Protein AF-A0A0D0DDD6-F1 (afdb_monomer_lite)

Radius of gyration: 14.94 Å; chains: 1; bounding box: 38×24×36 Å

Secondary structure (DSSP, 8-state):
---TT--TTS-SHHHHHHHHHHHHHHHHHHHHSGGGTTTHHHHHHHHHHHHHHHHHHHTSTHHHHHHHHHHT-

Organism: NCBI:txid930991

pLDDT: mean 77.06, std 16.71, range [4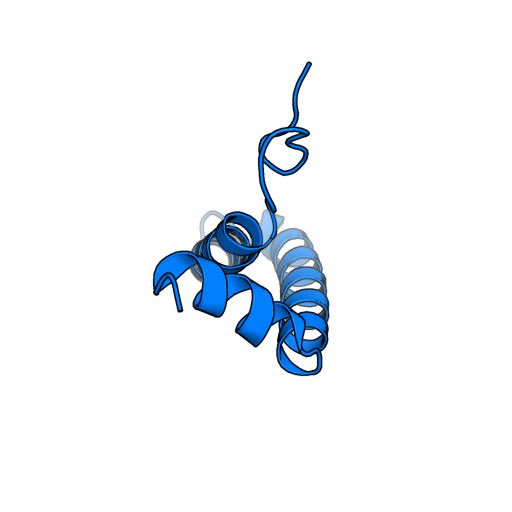5.25, 94.88]

Sequence (73 aa):
AQSSFSSESGPTVWRVIPTLELLQDHWETLAKMKEFQRLKPAIEKGLHKLRKYLTLIDQSNVYFIALGKIFNI

Foldseek 3Di:
DDDCQDDPPDHSLLVVLVVLVVLLVVLVVLLPDPVCVVVNVVSVVVNVVSVVVNVVCVVDCSVVVSVCVVVVD

Structure (mmCIF, N/CA/C/O backbone):
data_AF-A0A0D0DDD6-F1
#
_entry.id   AF-A0A0D0DDD6-F1
#
loop_
_atom_site.group_PDB
_atom_site.id
_atom_site.type_symbol
_atom_site.label_atom_id
_atom_site.label_alt_id
_atom_site.label_comp_id
_atom_site.label_asym_id
_atom_site.label_entity_id
_atom_site.label_seq_id
_atom_site.pdbx_PDB_ins_code
_atom_site.Cartn_x
_atom_site.Cartn_y
_atom_site.Cartn_z
_atom_site.occupancy
_atom_site.B_iso_or_equiv
_atom_site.auth_seq_id
_atom_site.auth_comp_id
_atom_site.auth_asym_id
_atom_site.auth_atom_id
_atom_site.pdbx_PDB_model_num
ATOM 1 N N . ALA A 1 1 ? 24.312 1.983 8.951 1.00 45.50 1 ALA A N 1
ATOM 2 C CA . ALA A 1 1 ? 22.936 1.459 9.061 1.00 45.50 1 ALA A CA 1
ATOM 3 C C . ALA A 1 1 ? 22.372 1.342 7.653 1.00 45.50 1 ALA A C 1
ATOM 5 O O . ALA A 1 1 ? 22.248 2.363 6.990 1.00 45.50 1 ALA A O 1
ATOM 6 N N . GLN A 1 2 ? 22.124 0.123 7.172 1.00 45.25 2 GLN A N 1
ATOM 7 C CA . GLN A 1 2 ? 21.581 -0.114 5.833 1.00 45.25 2 GLN A CA 1
ATOM 8 C C . GLN A 1 2 ? 20.053 -0.142 5.925 1.00 45.25 2 GLN A C 1
ATOM 10 O O . GLN A 1 2 ? 19.510 -0.945 6.682 1.00 45.25 2 GLN A O 1
ATOM 15 N N . SER A 1 3 ? 19.349 0.735 5.206 1.00 52.28 3 SER A N 1
ATOM 16 C CA . SER A 1 3 ? 17.893 0.612 5.073 1.00 52.28 3 SER A CA 1
ATOM 17 C C . SER A 1 3 ? 17.580 -0.551 4.131 1.00 52.28 3 SER A C 1
ATOM 19 O O . SER A 1 3 ? 18.289 -0.741 3.149 1.00 52.28 3 SER A O 1
ATOM 21 N N . SER A 1 4 ? 16.511 -1.313 4.374 1.00 56.28 4 SER A N 1
ATOM 22 C CA . SER A 1 4 ? 16.139 -2.477 3.543 1.00 56.28 4 SER A CA 1
ATOM 23 C C . SER A 1 4 ? 15.927 -2.161 2.051 1.00 56.28 4 SER A C 1
ATOM 25 O O . SER A 1 4 ? 15.849 -3.078 1.235 1.00 56.28 4 SER A O 1
ATOM 27 N N . PHE A 1 5 ? 15.837 -0.875 1.693 1.00 53.00 5 PHE A N 1
ATOM 28 C CA . PHE A 1 5 ? 15.632 -0.373 0.331 1.00 53.00 5 PHE A CA 1
ATOM 29 C C . PHE A 1 5 ? 16.867 0.280 -0.300 1.00 53.00 5 PHE A C 1
ATOM 31 O O . PHE A 1 5 ? 16.861 0.568 -1.496 1.00 53.00 5 PHE A O 1
ATOM 38 N N . SER A 1 6 ? 17.943 0.471 0.458 1.00 51.69 6 SER A N 1
ATOM 39 C CA . SER A 1 6 ? 19.250 0.814 -0.087 1.00 51.69 6 SER A CA 1
ATOM 40 C C . SER A 1 6 ? 20.082 -0.461 -0.048 1.00 51.69 6 SER A C 1
ATOM 42 O O . SER A 1 6 ? 20.204 -1.082 1.001 1.00 51.69 6 SER A O 1
ATOM 44 N N . SER A 1 7 ? 20.642 -0.914 -1.159 1.00 54.94 7 SER A N 1
ATOM 45 C CA . SER A 1 7 ? 21.641 -1.983 -1.169 1.00 54.94 7 SER A CA 1
ATOM 46 C C . SER A 1 7 ? 22.642 -1.650 -2.257 1.00 54.94 7 SER A C 1
ATOM 48 O O . SER A 1 7 ? 22.256 -1.438 -3.401 1.00 54.94 7 SER A O 1
ATOM 50 N N . GLU A 1 8 ? 23.922 -1.592 -1.902 1.00 56.16 8 GLU A N 1
ATOM 51 C CA . GLU A 1 8 ? 25.002 -1.379 -2.873 1.00 56.16 8 GLU A CA 1
ATOM 52 C C . GLU A 1 8 ? 25.260 -2.631 -3.733 1.00 56.16 8 GLU A C 1
ATOM 54 O O . GLU A 1 8 ? 25.894 -2.542 -4.779 1.00 56.16 8 GLU A O 1
ATOM 59 N N . SER A 1 9 ? 24.743 -3.802 -3.332 1.00 57.84 9 SER A N 1
ATOM 60 C CA . SER A 1 9 ? 25.076 -5.106 -3.924 1.00 57.84 9 SER A CA 1
ATOM 61 C C . SER A 1 9 ? 24.026 -5.679 -4.889 1.00 57.84 9 SER A C 1
ATOM 63 O O . SER A 1 9 ? 24.239 -6.739 -5.478 1.00 57.84 9 SER A O 1
ATOM 65 N N . GLY A 1 10 ? 22.902 -4.994 -5.116 1.00 54.06 10 GLY A N 1
ATOM 66 C CA . GLY A 1 10 ? 21.913 -5.406 -6.114 1.00 54.06 10 GLY A CA 1
ATOM 67 C C . GLY A 1 10 ? 20.747 -4.425 -6.237 1.00 54.06 10 GLY A C 1
ATOM 68 O O . GLY A 1 10 ? 20.493 -3.668 -5.306 1.00 54.06 10 GLY A O 1
ATOM 69 N N . PRO A 1 11 ? 20.006 -4.425 -7.364 1.00 55.44 11 PRO A N 1
ATOM 70 C CA . PRO A 1 11 ? 18.881 -3.521 -7.541 1.00 55.44 11 PRO A CA 1
ATOM 71 C C . PRO A 1 11 ? 17.847 -3.834 -6.462 1.00 55.44 11 PRO A C 1
ATOM 73 O O . PRO A 1 11 ? 17.320 -4.935 -6.416 1.00 55.44 11 PRO A O 1
ATOM 76 N N . THR A 1 12 ? 17.565 -2.896 -5.567 1.00 64.25 12 THR A N 1
ATOM 77 C CA . THR A 1 12 ? 16.587 -3.079 -4.479 1.00 64.25 12 THR A CA 1
ATOM 78 C C . THR A 1 12 ? 15.145 -2.941 -4.959 1.00 64.25 12 THR A C 1
ATOM 80 O O . THR A 1 12 ? 14.217 -3.367 -4.279 1.00 64.25 12 THR A O 1
ATOM 83 N N . VAL A 1 13 ? 14.961 -2.390 -6.159 1.00 63.19 13 VAL A N 1
ATOM 84 C CA . VAL A 1 13 ? 13.670 -2.100 -6.791 1.00 63.19 13 VAL A CA 1
ATOM 85 C C . VAL A 1 13 ? 12.743 -3.321 -6.843 1.00 63.19 13 VAL A C 1
ATOM 87 O O . VAL A 1 13 ? 11.566 -3.193 -6.519 1.00 63.19 13 VAL A O 1
ATOM 90 N N . TRP A 1 14 ? 13.255 -4.514 -7.168 1.00 65.25 14 TRP A N 1
ATOM 91 C CA . TRP A 1 14 ? 12.421 -5.724 -7.251 1.00 65.25 14 TRP A CA 1
ATOM 92 C C . TRP A 1 14 ? 11.858 -6.176 -5.899 1.00 65.25 14 TRP A C 1
ATOM 94 O O . TRP A 1 14 ? 10.843 -6.859 -5.864 1.00 65.25 14 TRP A O 1
ATOM 104 N N . ARG A 1 15 ? 12.481 -5.782 -4.778 1.00 67.38 15 ARG A N 1
ATOM 105 C CA . ARG A 1 15 ? 11.928 -6.005 -3.430 1.00 67.38 15 ARG A CA 1
ATOM 106 C C . ARG A 1 15 ? 10.984 -4.891 -3.005 1.00 67.38 15 ARG A C 1
ATOM 108 O O . ARG A 1 15 ? 10.081 -5.132 -2.209 1.00 67.38 15 ARG A O 1
ATOM 115 N N . VAL A 1 16 ? 11.196 -3.677 -3.511 1.00 76.19 16 VAL A N 1
ATOM 116 C CA . VAL A 1 16 ? 10.397 -2.500 -3.153 1.00 76.19 16 VAL A CA 1
ATOM 117 C C . VAL A 1 16 ? 8.952 -2.682 -3.604 1.00 76.19 16 VAL A C 1
ATOM 119 O O . VAL A 1 16 ? 8.060 -2.479 -2.790 1.00 76.19 16 VAL A O 1
ATOM 122 N N . ILE A 1 17 ? 8.718 -3.111 -4.849 1.00 79.44 17 ILE A N 1
ATOM 123 C CA . ILE A 1 17 ? 7.360 -3.200 -5.413 1.00 79.44 17 ILE A CA 1
ATOM 124 C C . ILE A 1 17 ? 6.465 -4.157 -4.602 1.00 79.44 17 ILE A C 1
ATOM 126 O O . ILE A 1 17 ? 5.477 -3.672 -4.047 1.0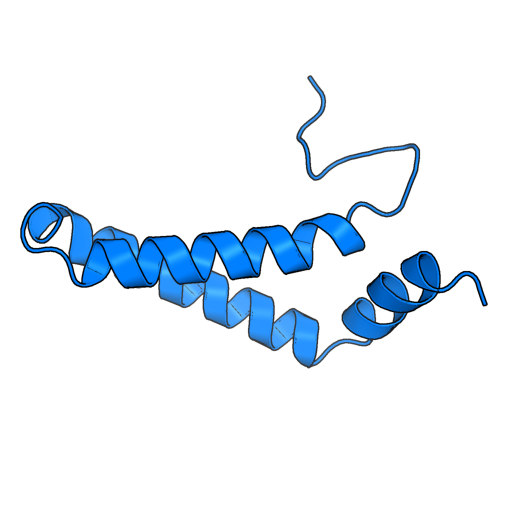0 79.44 17 ILE A O 1
ATOM 130 N N . PRO A 1 18 ? 6.835 -5.437 -4.381 1.00 81.88 18 PRO A N 1
ATOM 131 C CA . PRO A 1 18 ? 5.999 -6.348 -3.593 1.00 81.88 18 PRO A CA 1
ATOM 132 C C . PRO A 1 18 ? 5.827 -5.897 -2.138 1.00 81.88 18 PRO A C 1
ATOM 134 O O . PRO A 1 18 ? 4.796 -6.136 -1.515 1.00 81.88 18 PRO A O 1
ATOM 137 N N . THR A 1 19 ? 6.833 -5.218 -1.573 1.00 83.81 19 THR A N 1
ATOM 138 C CA . 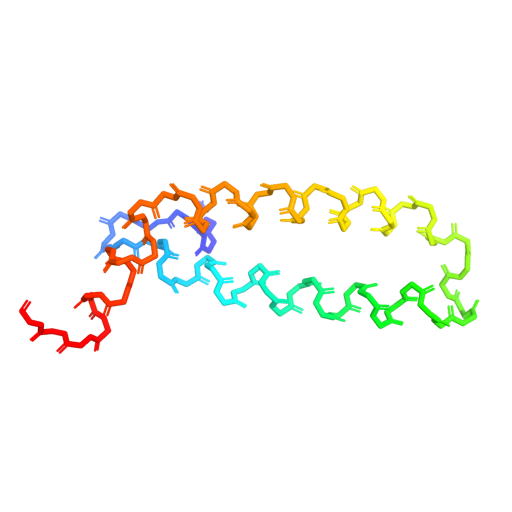THR A 1 19 ? 6.745 -4.692 -0.203 1.00 83.81 19 THR A CA 1
ATOM 139 C C . THR A 1 19 ? 5.743 -3.540 -0.108 1.00 83.81 19 THR A C 1
ATOM 141 O O . THR A 1 19 ? 5.018 -3.441 0.881 1.00 83.81 19 THR A O 1
ATOM 144 N N . LEU A 1 20 ? 5.692 -2.664 -1.117 1.00 85.81 20 LEU A N 1
ATOM 145 C CA . LEU A 1 20 ? 4.727 -1.566 -1.177 1.00 85.81 20 LEU A CA 1
ATOM 146 C C . LEU A 1 20 ? 3.299 -2.077 -1.403 1.00 85.81 20 LEU A C 1
ATOM 148 O O . LEU A 1 20 ? 2.384 -1.559 -0.766 1.00 85.81 20 LEU A O 1
ATOM 1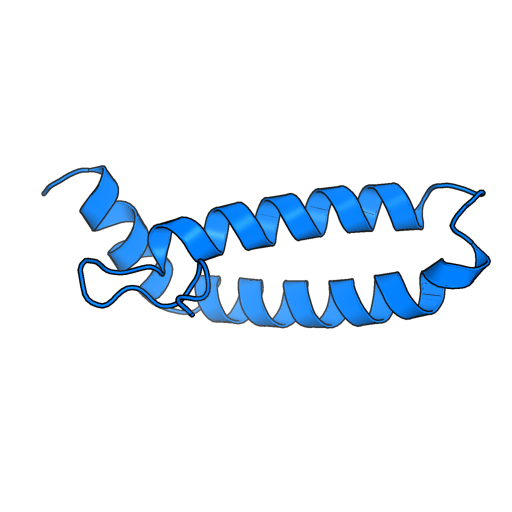52 N N . GLU A 1 21 ? 3.120 -3.098 -2.243 1.00 86.94 21 GLU A N 1
ATOM 153 C CA . GLU A 1 21 ? 1.828 -3.766 -2.464 1.00 86.94 21 GLU A CA 1
ATOM 154 C C . GLU A 1 21 ? 1.319 -4.422 -1.170 1.00 86.94 21 GLU A C 1
ATOM 156 O O . GLU A 1 21 ? 0.215 -4.125 -0.717 1.00 86.94 21 GLU A O 1
ATOM 161 N N . LEU A 1 22 ? 2.164 -5.201 -0.483 1.00 90.00 22 LEU A N 1
ATOM 162 C CA . LEU A 1 22 ? 1.811 -5.812 0.804 1.00 90.00 22 LEU A CA 1
ATOM 163 C C . LEU A 1 22 ? 1.468 -4.766 1.878 1.00 90.00 22 LEU A C 1
ATOM 165 O O . LEU A 1 22 ? 0.554 -4.953 2.684 1.00 90.00 22 LEU A O 1
ATOM 169 N N . LEU A 1 23 ? 2.207 -3.652 1.909 1.00 90.44 23 LEU A N 1
ATOM 170 C CA . LEU A 1 23 ? 1.932 -2.555 2.832 1.00 90.44 23 LEU A CA 1
ATOM 171 C C . LEU A 1 23 ? 0.581 -1.895 2.531 1.00 90.44 23 LEU A C 1
ATOM 173 O O . LEU A 1 23 ? -0.157 -1.583 3.468 1.00 90.44 23 LEU A O 1
ATOM 177 N N . GLN A 1 24 ? 0.257 -1.697 1.249 1.00 92.75 24 GLN A N 1
ATOM 178 C CA . GLN A 1 24 ? -1.039 -1.175 0.828 1.00 92.75 24 GLN A CA 1
ATOM 179 C C . GLN A 1 24 ? -2.170 -2.096 1.299 1.00 92.75 24 GLN A C 1
ATOM 181 O O . GLN A 1 24 ? -3.068 -1.614 1.989 1.00 92.75 24 GLN A O 1
ATOM 186 N N . ASP A 1 25 ? -2.099 -3.397 1.019 1.00 93.44 25 ASP A N 1
ATOM 187 C CA . ASP A 1 25 ? -3.137 -4.370 1.393 1.00 93.44 25 ASP A CA 1
ATOM 188 C C . ASP A 1 25 ? -3.397 -4.400 2.905 1.00 93.44 25 ASP A C 1
ATOM 190 O O . ASP A 1 25 ? -4.546 -4.364 3.371 1.00 93.44 25 ASP A O 1
ATOM 194 N N . HIS A 1 26 ? -2.326 -4.395 3.703 1.00 94.31 26 HIS A N 1
ATOM 195 C CA . HIS A 1 26 ? -2.455 -4.312 5.153 1.00 94.31 26 HIS A CA 1
ATOM 196 C C . HIS A 1 26 ? -3.117 -3.007 5.591 1.00 94.31 26 HIS A C 1
ATOM 198 O O . HIS A 1 26 ? -4.023 -3.028 6.422 1.00 94.31 26 HIS A O 1
ATOM 204 N N . TRP A 1 27 ? -2.715 -1.864 5.041 1.00 94.81 27 TRP A N 1
ATOM 205 C CA . TRP A 1 27 ? -3.268 -0.571 5.450 1.00 94.81 27 TRP A CA 1
ATOM 206 C C . TRP A 1 27 ? -4.723 -0.400 5.011 1.00 94.81 27 TRP A C 1
ATOM 208 O O . TRP A 1 27 ? -5.518 0.182 5.749 1.00 94.81 27 TRP A O 1
ATOM 218 N N . GLU A 1 28 ? -5.118 -0.966 3.872 1.00 94.25 28 GLU A N 1
ATOM 219 C CA . GLU A 1 28 ? -6.520 -1.033 3.453 1.00 94.25 28 GLU A CA 1
ATOM 220 C C . GLU A 1 28 ? -7.363 -1.891 4.398 1.00 94.25 28 GLU A C 1
ATOM 222 O O . GLU A 1 28 ? -8.521 -1.561 4.664 1.00 94.25 28 GLU A O 1
ATOM 227 N N . THR A 1 29 ? -6.785 -2.961 4.942 1.00 94.88 29 THR A N 1
ATOM 228 C CA . THR A 1 29 ? -7.431 -3.799 5.957 1.00 94.88 29 THR A CA 1
ATOM 229 C C . THR A 1 29 ? -7.586 -3.041 7.275 1.00 94.88 29 THR A C 1
ATOM 231 O O . THR A 1 29 ? -8.693 -2.962 7.813 1.00 94.88 29 THR A O 1
ATOM 234 N N . LEU A 1 30 ? -6.519 -2.389 7.748 1.00 92.19 30 LEU A N 1
ATOM 235 C CA . LEU A 1 30 ? -6.541 -1.579 8.970 1.00 92.19 30 LEU A CA 1
ATOM 236 C C . LEU A 1 30 ? -7.553 -0.428 8.873 1.00 92.19 30 LEU A C 1
ATOM 238 O O . LEU A 1 30 ? -8.292 -0.178 9.818 1.00 92.19 30 LEU A O 1
ATOM 242 N N . ALA A 1 31 ? -7.666 0.235 7.719 1.00 92.38 31 ALA A N 1
ATOM 243 C CA . ALA A 1 31 ? -8.626 1.324 7.514 1.00 92.38 31 ALA A CA 1
ATOM 244 C C . ALA A 1 31 ? -10.104 0.891 7.634 1.00 92.38 31 ALA A C 1
ATOM 246 O O . ALA A 1 31 ? -10.973 1.735 7.878 1.00 92.38 31 ALA A O 1
ATOM 247 N N . LYS A 1 32 ? -10.402 -0.404 7.450 1.00 92.75 32 LYS A N 1
ATOM 248 C CA . LYS A 1 32 ? -11.756 -0.983 7.553 1.00 92.75 32 LYS A CA 1
ATOM 249 C C . LYS A 1 32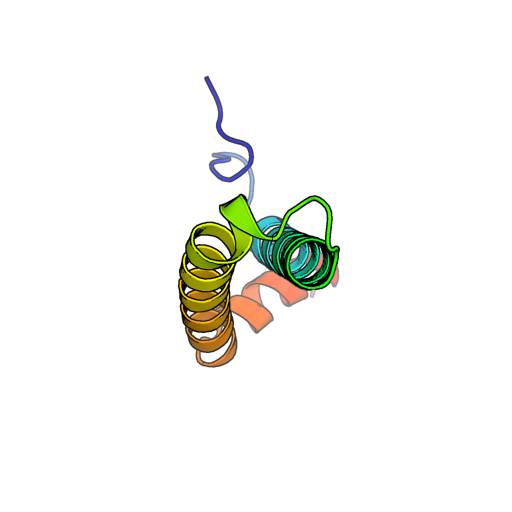 ? -12.105 -1.424 8.978 1.00 92.75 32 LYS A C 1
ATOM 251 O O . LYS A 1 32 ? -13.282 -1.571 9.303 1.00 92.75 32 LYS A O 1
ATOM 256 N N . MET A 1 33 ? -11.106 -1.634 9.828 1.00 93.81 33 MET A N 1
ATOM 257 C CA . MET A 1 33 ? -11.286 -2.099 11.200 1.00 93.81 33 MET A CA 1
ATOM 258 C C . MET A 1 33 ? -11.723 -0.950 12.118 1.00 93.81 33 MET A C 1
ATOM 260 O O . MET A 1 33 ? -11.126 0.128 12.140 1.00 93.81 33 MET A O 1
ATOM 264 N N . LYS A 1 34 ? -12.765 -1.189 12.927 1.00 92.62 34 LYS A N 1
ATOM 265 C CA . LYS A 1 34 ? -13.311 -0.180 13.854 1.00 92.62 34 LYS A CA 1
ATOM 266 C C . LYS A 1 34 ? -12.287 0.287 14.895 1.00 92.62 34 LYS A C 1
ATOM 268 O O . LYS A 1 34 ? -12.303 1.454 15.276 1.00 92.62 34 LYS A O 1
ATOM 273 N N . GLU A 1 35 ? -11.380 -0.591 15.319 1.00 94.06 35 GLU A N 1
ATOM 274 C CA . GLU A 1 35 ? -10.335 -0.278 16.306 1.00 94.06 35 GLU A CA 1
ATOM 275 C C . GLU A 1 35 ? -9.362 0.815 15.821 1.00 94.06 35 GLU A C 1
ATOM 277 O O . GLU A 1 35 ? -8.864 1.610 16.617 1.00 94.06 35 GLU A O 1
ATOM 282 N N . PHE A 1 36 ? -9.176 0.935 14.502 1.00 91.25 36 PHE A N 1
ATOM 283 C CA . PHE A 1 36 ? -8.298 1.922 13.878 1.00 91.25 36 PHE A CA 1
ATOM 284 C C . PHE A 1 36 ? -9.047 3.156 13.361 1.00 91.25 36 PHE A C 1
ATOM 286 O O . PHE A 1 36 ? -8.447 4.000 12.697 1.00 91.25 36 PHE A O 1
ATOM 293 N N . GLN A 1 37 ? -10.331 3.342 13.695 1.00 91.81 37 GLN A N 1
ATOM 294 C CA . GLN A 1 37 ? -11.137 4.466 13.197 1.00 91.81 37 GLN A CA 1
ATOM 295 C C . GLN A 1 37 ? -10.509 5.841 13.492 1.00 91.81 37 GLN A C 1
ATOM 297 O O . GLN A 1 37 ? -10.606 6.750 12.670 1.00 91.81 37 GLN A O 1
ATOM 302 N N . ARG A 1 38 ? -9.818 5.996 14.631 1.00 93.44 38 ARG A N 1
ATOM 303 C CA . ARG A 1 38 ? -9.090 7.237 14.969 1.00 93.44 38 ARG A CA 1
ATOM 304 C C . ARG A 1 38 ? -7.863 7.470 14.085 1.00 93.44 38 ARG A C 1
ATOM 306 O O . ARG A 1 38 ? -7.519 8.615 13.814 1.00 93.44 38 ARG A O 1
ATOM 313 N N . LEU A 1 39 ? -7.213 6.396 13.636 1.00 92.06 39 LEU A N 1
ATOM 314 C CA . LEU A 1 39 ? -6.045 6.443 12.753 1.00 92.06 39 LEU A CA 1
ATOM 315 C C . LEU A 1 39 ? -6.426 6.428 11.270 1.00 92.06 39 LEU A C 1
ATOM 317 O O . LEU A 1 39 ? -5.590 6.767 10.435 1.00 92.06 39 LEU A O 1
ATOM 321 N N . LYS A 1 40 ? -7.681 6.109 10.935 1.00 92.50 40 LYS A N 1
ATOM 322 C CA . LYS A 1 40 ? -8.192 6.039 9.562 1.00 92.50 40 LYS A CA 1
ATOM 323 C C . LYS A 1 40 ? -7.788 7.241 8.691 1.00 92.50 40 LYS A C 1
ATOM 325 O O . LYS A 1 40 ? -7.251 6.990 7.617 1.00 92.50 40 LYS A O 1
ATOM 330 N N . PRO A 1 41 ? -7.895 8.513 9.131 1.00 93.88 41 PRO A N 1
ATOM 331 C CA . PRO A 1 41 ? -7.473 9.645 8.300 1.00 93.88 41 PRO A CA 1
ATOM 332 C C . PRO A 1 41 ? -5.969 9.650 7.978 1.00 93.88 41 PRO A C 1
ATOM 334 O O . PRO A 1 41 ? -5.554 10.100 6.911 1.00 93.88 41 PRO A O 1
ATOM 337 N N . ALA A 1 42 ? -5.130 9.170 8.900 1.00 94.00 42 ALA A N 1
ATOM 338 C CA . ALA A 1 42 ? -3.691 9.053 8.681 1.00 94.00 42 ALA A CA 1
ATOM 339 C C . ALA A 1 42 ? -3.365 7.877 7.748 1.00 94.00 42 ALA A C 1
ATOM 341 O O . ALA A 1 42 ? -2.555 8.031 6.832 1.00 94.00 42 ALA A O 1
ATOM 342 N N . ILE A 1 43 ? -4.044 6.741 7.937 1.00 92.50 43 ILE A N 1
ATOM 343 C CA . ILE A 1 43 ? -3.919 5.554 7.083 1.00 92.50 43 ILE A CA 1
ATOM 344 C C . ILE A 1 43 ? -4.331 5.895 5.644 1.00 92.50 43 ILE A C 1
ATOM 346 O O . ILE A 1 43 ? -3.585 5.608 4.713 1.00 92.50 43 ILE A O 1
ATOM 350 N N . GLU A 1 44 ? -5.449 6.596 5.446 1.00 94.56 44 GLU A N 1
ATOM 351 C CA . GLU A 1 44 ? -5.929 7.025 4.124 1.00 94.56 44 GLU A CA 1
ATOM 352 C C . GLU 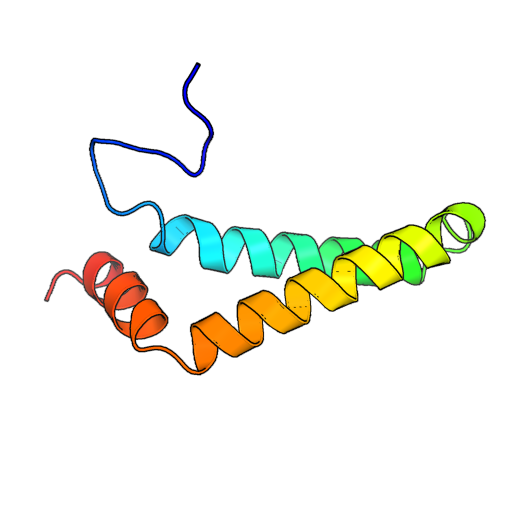A 1 44 ? -4.953 7.976 3.418 1.00 94.56 44 GLU A C 1
ATOM 354 O O . GLU A 1 44 ? -4.689 7.817 2.225 1.00 94.56 44 GLU A O 1
ATOM 359 N N . LYS A 1 45 ? -4.346 8.927 4.143 1.00 94.75 45 LYS A N 1
ATOM 360 C CA . LYS A 1 45 ? -3.277 9.784 3.591 1.00 94.75 45 LYS A CA 1
ATOM 361 C C . LYS A 1 45 ? -2.059 8.968 3.158 1.00 94.75 45 LYS A C 1
ATOM 363 O O . LYS A 1 45 ? -1.445 9.268 2.134 1.00 94.75 45 LYS A O 1
ATOM 368 N N . GLY A 1 46 ? -1.713 7.948 3.935 1.00 92.88 46 GLY A N 1
ATOM 369 C CA . GLY A 1 46 ? -0.682 6.975 3.604 1.00 92.88 46 GLY A CA 1
ATOM 370 C C . GLY A 1 46 ? -0.980 6.199 2.329 1.00 92.88 46 GLY A C 1
ATOM 371 O O . GLY A 1 46 ? -0.180 6.211 1.395 1.00 92.88 46 GLY A O 1
ATOM 372 N N . LEU A 1 47 ? -2.169 5.602 2.265 1.00 94.56 47 LEU A N 1
ATOM 373 C CA . LEU A 1 47 ? -2.675 4.866 1.107 1.00 94.56 47 LEU A CA 1
ATOM 374 C C . LEU A 1 47 ? -2.705 5.731 -0.154 1.00 94.56 47 LEU A C 1
ATOM 376 O O . LEU A 1 47 ? -2.326 5.266 -1.223 1.00 94.56 47 LEU A O 1
ATOM 380 N N . HIS A 1 48 ? -3.083 7.007 -0.041 1.00 94.31 48 HIS A N 1
ATOM 381 C CA . HIS A 1 48 ? -3.041 7.934 -1.171 1.00 94.31 48 HIS A CA 1
ATOM 382 C C . HIS A 1 48 ? -1.619 8.094 -1.732 1.00 94.31 48 HIS A C 1
ATOM 384 O O . HIS A 1 48 ? -1.425 8.063 -2.948 1.00 94.31 48 HIS A O 1
ATOM 390 N N . LYS A 1 49 ? -0.608 8.213 -0.860 1.00 90.69 49 LYS A N 1
ATOM 391 C CA . LYS A 1 49 ? 0.795 8.261 -1.294 1.00 90.69 49 LYS A CA 1
ATOM 392 C C . LYS A 1 49 ? 1.238 6.938 -1.916 1.00 90.69 49 LYS A C 1
ATOM 394 O O . LYS A 1 49 ? 1.864 6.974 -2.969 1.00 90.69 49 LYS A O 1
ATOM 399 N N . LEU A 1 50 ? 0.908 5.803 -1.297 1.00 90.50 50 LEU A N 1
ATOM 400 C CA . LEU A 1 50 ? 1.268 4.476 -1.811 1.00 90.50 50 LEU A CA 1
ATOM 401 C C . LEU A 1 50 ? 0.709 4.251 -3.216 1.00 90.50 50 LEU A C 1
ATOM 403 O O . LEU A 1 50 ? 1.469 3.925 -4.121 1.00 90.50 50 LEU A O 1
ATOM 407 N N . ARG A 1 51 ? -0.577 4.552 -3.427 1.00 90.25 51 ARG A N 1
ATOM 408 C CA . ARG A 1 51 ? -1.224 4.468 -4.744 1.00 90.25 51 ARG A CA 1
ATOM 409 C C . ARG A 1 51 ? -0.536 5.351 -5.773 1.00 90.25 51 ARG A C 1
ATOM 411 O O . ARG A 1 51 ? -0.222 4.876 -6.853 1.00 90.25 51 ARG A O 1
ATOM 418 N N . LYS A 1 52 ? -0.223 6.605 -5.423 1.00 88.44 52 LYS A N 1
ATOM 419 C CA . LYS A 1 52 ? 0.523 7.504 -6.316 1.00 88.44 52 LYS A CA 1
ATOM 420 C C . LYS A 1 52 ? 1.862 6.894 -6.743 1.00 88.44 52 LYS A C 1
ATOM 422 O O . LYS A 1 52 ? 2.193 6.941 -7.922 1.00 88.44 52 LYS A O 1
ATOM 427 N N . TYR A 1 53 ? 2.633 6.344 -5.804 1.00 84.69 53 TYR A N 1
ATOM 428 C CA . TYR A 1 53 ? 3.929 5.742 -6.121 1.00 84.69 53 TYR A CA 1
ATOM 429 C C . TYR A 1 53 ? 3.795 4.467 -6.955 1.00 84.69 53 TYR A C 1
ATOM 431 O O . TYR A 1 53 ? 4.526 4.325 -7.927 1.00 84.69 53 TYR A O 1
ATOM 439 N N . LEU A 1 54 ? 2.848 3.585 -6.633 1.00 84.69 54 LEU A N 1
ATOM 440 C CA . LEU A 1 54 ? 2.603 2.369 -7.411 1.00 84.69 54 LEU A CA 1
ATOM 441 C C . LEU A 1 54 ? 2.131 2.691 -8.836 1.00 84.69 54 LEU A C 1
ATOM 443 O O . LEU A 1 54 ? 2.644 2.100 -9.778 1.00 84.69 54 LEU A O 1
ATOM 447 N N . THR A 1 55 ? 1.272 3.699 -9.027 1.00 86.94 55 THR A N 1
ATOM 448 C CA . THR A 1 55 ? 0.892 4.184 -10.367 1.00 86.94 55 THR A CA 1
ATOM 449 C C . THR A 1 55 ? 2.090 4.716 -11.155 1.00 86.94 55 THR A C 1
ATOM 451 O O . THR A 1 55 ? 2.208 4.438 -12.342 1.00 86.94 55 THR A O 1
ATOM 454 N N . LEU A 1 56 ? 3.002 5.463 -10.522 1.00 83.94 56 LEU A N 1
ATOM 455 C CA . LEU A 1 56 ? 4.214 5.945 -11.198 1.00 83.94 56 LEU A CA 1
ATOM 456 C C . LEU A 1 56 ? 5.156 4.800 -11.588 1.00 83.94 56 LEU A C 1
ATOM 458 O O . LEU A 1 56 ? 5.804 4.872 -12.629 1.00 83.94 56 LEU A O 1
ATOM 462 N N . ILE A 1 57 ? 5.240 3.760 -10.755 1.00 80.06 57 ILE A N 1
ATOM 463 C CA . ILE A 1 57 ? 6.035 2.565 -11.045 1.00 80.06 57 ILE A CA 1
ATOM 464 C C . ILE A 1 57 ? 5.427 1.805 -12.228 1.00 80.06 57 ILE A C 1
ATOM 466 O O . ILE A 1 57 ? 6.172 1.451 -13.137 1.00 80.06 57 ILE A O 1
ATOM 470 N N . ASP A 1 58 ? 4.108 1.611 -12.249 1.00 78.56 58 ASP A N 1
ATOM 471 C CA . ASP A 1 58 ? 3.374 0.951 -13.340 1.00 78.56 58 ASP A CA 1
ATOM 472 C C . ASP A 1 58 ? 3.511 1.702 -14.678 1.00 78.56 58 ASP A C 1
ATOM 474 O O . ASP A 1 58 ? 3.740 1.108 -15.727 1.00 78.56 58 ASP A O 1
ATOM 478 N N . GLN A 1 59 ? 3.496 3.037 -14.636 1.00 79.75 59 GLN A N 1
ATOM 479 C CA . GLN A 1 59 ? 3.740 3.897 -15.803 1.00 79.75 59 GLN A CA 1
ATOM 480 C C . GLN A 1 59 ? 5.200 3.909 -16.280 1.00 79.75 59 GLN A C 1
ATOM 482 O O . GLN A 1 59 ? 5.512 4.519 -17.305 1.00 79.75 59 GLN A O 1
ATOM 487 N N . SER A 1 60 ? 6.112 3.282 -15.540 1.00 75.62 60 SER A N 1
ATOM 488 C CA . SER A 1 60 ? 7.539 3.277 -15.839 1.00 75.62 60 SER A CA 1
ATOM 489 C C . SER A 1 60 ? 8.025 1.885 -16.238 1.00 75.62 60 SER A C 1
ATOM 491 O O . SER A 1 60 ? 7.507 0.864 -15.795 1.00 75.62 60 SER A O 1
ATOM 493 N N . ASN A 1 61 ? 9.132 1.820 -16.980 1.00 67.12 61 ASN A N 1
ATOM 494 C CA . ASN A 1 61 ? 9.766 0.539 -17.322 1.00 67.12 61 ASN A CA 1
ATOM 495 C C . ASN A 1 61 ? 10.411 -0.177 -16.113 1.00 67.12 61 ASN A C 1
ATOM 497 O O . ASN A 1 61 ? 11.039 -1.224 -16.260 1.00 67.12 61 ASN A O 1
ATOM 501 N N . VAL A 1 62 ? 10.285 0.385 -14.907 1.00 66.50 62 VAL A N 1
ATOM 502 C CA . VAL A 1 62 ? 10.875 -0.128 -13.667 1.00 66.50 62 VAL A CA 1
ATOM 503 C C . VAL A 1 62 ? 10.322 -1.511 -13.322 1.00 66.50 62 VAL A C 1
ATOM 505 O O . VAL A 1 62 ? 11.079 -2.356 -12.843 1.00 66.50 62 VAL A O 1
ATOM 508 N N . TYR A 1 63 ? 9.050 -1.779 -13.633 1.00 61.97 63 TYR A N 1
ATOM 509 C CA . TYR A 1 63 ? 8.439 -3.099 -13.445 1.00 61.97 63 TYR A CA 1
ATOM 510 C C . TYR A 1 63 ? 9.131 -4.175 -14.305 1.00 61.97 63 TYR A C 1
ATOM 512 O O . TYR A 1 63 ? 9.435 -5.265 -13.819 1.00 61.97 63 TYR A O 1
ATOM 520 N N . PHE A 1 64 ? 9.492 -3.846 -15.551 1.00 62.16 64 PHE A N 1
ATOM 521 C CA . PHE A 1 64 ? 10.231 -4.745 -16.447 1.00 62.16 64 PHE A CA 1
ATOM 522 C C . PHE A 1 64 ? 11.671 -4.988 -15.976 1.00 62.16 64 PHE A C 1
ATOM 524 O O . PHE A 1 64 ? 12.155 -6.116 -16.036 1.00 62.16 64 PHE A O 1
ATOM 531 N N . ILE A 1 65 ? 12.342 -3.961 -15.444 1.00 62.56 65 ILE A N 1
ATOM 532 C CA . ILE A 1 65 ? 13.693 -4.090 -14.866 1.00 62.56 65 ILE A CA 1
ATOM 533 C C . ILE A 1 65 ? 13.663 -4.955 -13.594 1.00 62.56 65 ILE A C 1
ATOM 535 O O . ILE A 1 65 ? 14.569 -5.757 -13.359 1.00 62.56 65 ILE A O 1
ATOM 539 N N . ALA A 1 66 ? 12.614 -4.819 -12.778 1.00 59.34 66 ALA A N 1
ATOM 540 C CA . ALA A 1 66 ? 12.409 -5.616 -11.574 1.00 59.34 66 ALA A CA 1
ATOM 541 C C . ALA A 1 66 ? 12.139 -7.098 -11.888 1.00 59.34 66 ALA A C 1
ATOM 543 O O . ALA A 1 66 ? 12.748 -7.969 -11.265 1.00 59.34 66 ALA A O 1
ATOM 544 N N . LEU A 1 67 ? 11.275 -7.384 -12.868 1.00 62.56 67 LEU A N 1
ATOM 545 C CA . LEU A 1 67 ? 10.943 -8.750 -13.286 1.00 62.56 67 LEU A CA 1
ATOM 546 C C . LEU A 1 67 ? 12.078 -9.422 -14.072 1.00 62.56 67 LEU A C 1
ATOM 548 O O . LEU A 1 67 ? 12.350 -10.598 -13.843 1.00 62.56 67 LEU A O 1
ATOM 552 N N . GLY A 1 68 ? 12.800 -8.694 -14.931 1.00 58.53 68 GLY A N 1
ATOM 553 C CA . GLY A 1 68 ? 13.914 -9.248 -15.714 1.00 58.53 68 GLY A CA 1
ATOM 554 C C . GLY A 1 68 ? 15.006 -9.889 -14.847 1.00 58.53 68 GLY A C 1
ATOM 555 O O . GLY A 1 68 ? 15.539 -10.941 -15.192 1.00 58.53 68 GLY A O 1
ATOM 556 N N . LYS A 1 69 ? 15.267 -9.335 -13.654 1.00 54.16 69 LYS A N 1
ATOM 557 C CA . LYS A 1 69 ? 16.197 -9.931 -12.678 1.00 54.16 69 LYS A CA 1
ATOM 558 C C . LYS A 1 69 ? 15.677 -11.194 -11.987 1.00 54.16 69 LYS A C 1
ATOM 560 O O . LYS A 1 69 ? 16.498 -11.990 -11.541 1.00 54.16 69 LYS A O 1
ATOM 565 N N . ILE A 1 70 ? 14.360 -11.370 -11.865 1.00 53.09 70 ILE A N 1
ATOM 566 C CA . ILE A 1 70 ? 13.749 -12.582 -11.291 1.00 53.09 70 ILE A CA 1
ATOM 567 C C . ILE A 1 70 ? 13.858 -13.750 -12.278 1.00 53.09 70 ILE A C 1
ATOM 569 O O . ILE A 1 70 ? 14.078 -14.882 -11.855 1.00 53.09 70 ILE A O 1
ATOM 573 N N . PHE A 1 71 ? 13.754 -13.471 -13.580 1.00 53.41 71 PHE A N 1
ATOM 574 C CA . PHE A 1 71 ? 13.755 -14.498 -14.624 1.00 53.41 71 PHE A CA 1
ATOM 575 C C . PHE A 1 71 ? 15.123 -14.784 -15.261 1.00 53.41 71 PHE A C 1
ATOM 577 O O . PHE A 1 71 ? 15.220 -15.758 -15.997 1.00 53.41 71 PHE A O 1
ATOM 584 N N . ASN A 1 72 ? 16.170 -14.008 -14.945 1.00 51.69 72 ASN A N 1
ATOM 585 C CA . ASN A 1 72 ? 17.545 -14.206 -15.432 1.00 51.69 72 ASN A CA 1
ATOM 586 C C . ASN A 1 72 ? 17.602 -14.482 -16.952 1.00 51.69 72 ASN A C 1
ATOM 588 O O . ASN A 1 72 ? 18.092 -15.526 -17.384 1.00 51.69 72 ASN A O 1
ATOM 592 N N . ILE A 1 73 ? 17.029 -13.560 -17.734 1.00 46.50 73 ILE A N 1
ATOM 593 C CA . ILE A 1 73 ? 17.227 -13.476 -19.191 1.00 46.50 73 ILE A CA 1
ATOM 594 C C . ILE A 1 73 ? 18.515 -12.698 -19.454 1.00 46.50 73 ILE A C 1
ATOM 596 O O . ILE A 1 73 ? 18.695 -11.650 -18.786 1.00 46.50 73 ILE A O 1
#